Protein AF-A0A7K1TH30-F1 (afdb_monomer_lite)

Organism: NCBI:txid2682976

Foldseek 3Di:
DVVQQVPFQKKKWFQWPVRDIDIDTFDDPDPPPDDDPDSNVNSVVVVVVVCLVCVVGTQKMWMAGSPPRHTPWMDHPNDID

Structure (mmCIF, N/CA/C/O backbone):
data_AF-A0A7K1TH30-F1
#
_entry.id   AF-A0A7K1TH30-F1
#
loop_
_atom_site.group_PDB
_atom_site.id
_atom_site.type_symbol
_atom_site.label_atom_id
_atom_site.label_alt_id
_atom_site.label_comp_id
_atom_site.label_asym_id
_atom_site.label_entity_id
_atom_site.label_seq_id
_atom_site.pdbx_PDB_ins_code
_atom_site.Cartn_x
_atom_site.Cartn_y
_atom_site.Cartn_z
_atom_site.occupancy
_atom_site.B_iso_or_equiv
_atom_site.auth_seq_id
_atom_site.auth_comp_id
_atom_site.auth_asym_id
_atom_site.auth_atom_id
_atom_site.pdbx_PDB_model_num
ATOM 1 N N . MET A 1 1 ? -8.683 -8.147 -17.096 1.00 59.84 1 MET A N 1
ATOM 2 C CA . MET A 1 1 ? -8.355 -7.817 -15.686 1.00 59.84 1 MET A CA 1
ATOM 3 C C . MET A 1 1 ? -7.128 -8.586 -15.181 1.00 59.84 1 MET A C 1
ATOM 5 O O . MET A 1 1 ? -6.221 -7.947 -14.668 1.00 59.84 1 MET A O 1
ATOM 9 N N . GLN A 1 2 ? -7.035 -9.906 -15.398 1.00 63.72 2 GLN A N 1
ATOM 10 C CA . GLN A 1 2 ? -5.877 -10.728 -14.984 1.00 63.72 2 GLN A CA 1
ATOM 11 C C . GLN A 1 2 ? -4.521 -10.285 -15.570 1.00 63.72 2 GLN A C 1
ATOM 13 O O . GLN A 1 2 ? -3.540 -10.226 -14.839 1.00 63.72 2 GLN A O 1
ATOM 18 N N . GLN A 1 3 ? -4.463 -9.892 -16.848 1.00 67.81 3 GLN A N 1
ATOM 19 C CA . GLN A 1 3 ? -3.202 -9.476 -17.490 1.00 67.81 3 GLN A CA 1
ATOM 20 C C . GLN A 1 3 ? -2.570 -8.208 -16.888 1.00 67.81 3 GLN A C 1
ATOM 22 O O . GLN A 1 3 ? -1.363 -8.023 -16.986 1.00 67.81 3 GLN A O 1
ATOM 27 N N . PHE A 1 4 ? -3.369 -7.327 -16.279 1.00 74.19 4 PHE A N 1
ATOM 28 C CA . PHE A 1 4 ? 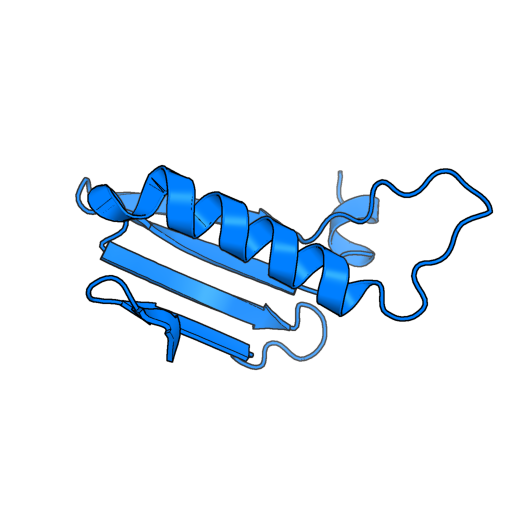-2.864 -6.125 -15.608 1.00 74.19 4 PHE A CA 1
ATOM 29 C C . PHE A 1 4 ? -2.229 -6.477 -14.259 1.00 74.19 4 PHE A C 1
ATOM 31 O O . PHE A 1 4 ? -1.142 -6.002 -13.956 1.00 74.19 4 PHE A O 1
ATOM 38 N N . ILE A 1 5 ? -2.885 -7.345 -13.486 1.00 78.25 5 ILE A N 1
ATOM 39 C CA . ILE A 1 5 ? -2.399 -7.785 -12.173 1.00 78.25 5 ILE A CA 1
ATOM 40 C C . ILE A 1 5 ? -1.070 -8.531 -12.322 1.00 78.25 5 ILE A C 1
ATOM 42 O O . ILE A 1 5 ? -0.151 -8.297 -11.550 1.00 78.25 5 ILE A O 1
ATOM 46 N N . ALA A 1 6 ? -0.942 -9.366 -13.357 1.00 78.62 6 ALA A N 1
ATOM 47 C CA . ALA A 1 6 ? 0.298 -10.085 -13.652 1.00 78.62 6 ALA A CA 1
ATOM 48 C C . ALA A 1 6 ? 1.489 -9.163 -13.982 1.00 78.62 6 ALA A C 1
ATOM 50 O O . ALA A 1 6 ? 2.633 -9.579 -13.844 1.00 78.62 6 ALA A O 1
ATOM 51 N N . LYS A 1 7 ? 1.225 -7.925 -14.423 1.00 83.06 7 LYS A N 1
ATOM 52 C CA . LYS A 1 7 ? 2.245 -6.918 -14.755 1.00 83.06 7 LYS A CA 1
ATOM 53 C C . LYS A 1 7 ? 2.510 -5.924 -13.619 1.00 83.06 7 LYS A C 1
ATOM 55 O O . LYS A 1 7 ? 3.348 -5.043 -13.787 1.00 83.06 7 LYS A O 1
ATOM 60 N N . ALA A 1 8 ? 1.763 -6.004 -12.518 1.00 89.19 8 ALA A N 1
ATOM 61 C CA . ALA A 1 8 ? 1.982 -5.150 -11.360 1.00 89.19 8 ALA A CA 1
ATOM 62 C C . ALA A 1 8 ? 3.217 -5.630 -10.595 1.00 89.19 8 ALA A C 1
ATOM 64 O O . ALA A 1 8 ? 3.353 -6.828 -10.356 1.00 89.19 8 ALA A O 1
ATOM 65 N N . HIS A 1 9 ? 4.064 -4.699 -10.162 1.00 92.31 9 HIS A N 1
ATOM 66 C CA . HIS A 1 9 ? 5.243 -5.009 -9.353 1.00 92.31 9 HIS A CA 1
ATOM 67 C C . HIS A 1 9 ? 4.906 -4.980 -7.865 1.00 92.31 9 HIS A C 1
ATOM 69 O O . HIS A 1 9 ? 5.534 -5.674 -7.071 1.00 92.31 9 HIS A O 1
ATOM 75 N N . THR A 1 10 ? 3.906 -4.187 -7.469 1.00 95.81 10 THR A N 1
ATOM 76 C CA . THR A 1 10 ? 3.500 -4.070 -6.068 1.00 95.81 10 THR A CA 1
ATOM 77 C C . THR A 1 10 ? 2.046 -4.431 -5.813 1.00 95.81 10 THR A C 1
ATOM 79 O O . THR A 1 10 ? 1.166 -4.257 -6.659 1.00 95.81 10 THR A O 1
ATOM 82 N N . LYS A 1 11 ? 1.776 -4.862 -4.582 1.00 96.88 11 LYS A N 1
ATOM 83 C CA . LYS A 1 11 ? 0.436 -5.110 -4.052 1.00 96.88 11 LYS A CA 1
ATOM 84 C C . LYS A 1 11 ? 0.273 -4.407 -2.718 1.00 96.88 11 LYS A C 1
ATOM 86 O O . LYS A 1 11 ? 1.053 -4.625 -1.800 1.00 96.88 11 LYS A O 1
ATOM 91 N N . LEU A 1 12 ? -0.766 -3.596 -2.592 1.00 97.94 12 LEU A N 1
ATOM 92 C CA . LEU A 1 12 ? -1.125 -2.916 -1.355 1.00 97.94 12 LEU A CA 1
ATOM 93 C C . LEU A 1 12 ? -2.394 -3.543 -0.777 1.00 97.94 12 LEU A C 1
ATOM 95 O O . LEU A 1 12 ? -3.443 -3.520 -1.418 1.00 97.94 12 LEU A O 1
ATOM 99 N N . LEU A 1 13 ? -2.309 -4.046 0.447 1.00 97.94 13 LEU A N 1
ATOM 100 C CA . LEU A 1 13 ? -3.446 -4.466 1.261 1.00 97.94 13 LEU A CA 1
ATOM 101 C C . LEU A 1 13 ? -3.740 -3.381 2.292 1.00 97.94 13 LEU A C 1
ATOM 103 O O . LEU A 1 13 ? -2.843 -2.956 3.011 1.00 97.94 13 LEU A O 1
ATOM 107 N N . VAL A 1 14 ? -4.985 -2.929 2.368 1.00 98.38 14 VAL A N 1
ATOM 108 C CA . VAL A 1 14 ? -5.406 -1.863 3.280 1.00 98.38 14 VAL A CA 1
ATOM 109 C C . VAL A 1 14 ? -6.530 -2.376 4.158 1.00 98.38 14 VAL A C 1
ATOM 111 O O . VAL A 1 14 ? -7.574 -2.779 3.650 1.00 98.38 14 VAL A O 1
ATOM 114 N N . TYR A 1 15 ? -6.303 -2.328 5.464 1.00 98.12 15 TYR A N 1
ATOM 115 C CA . TYR A 1 15 ? -7.273 -2.625 6.505 1.00 98.12 15 TYR A CA 1
ATOM 116 C C . TYR A 1 15 ? -7.741 -1.304 7.104 1.00 98.12 15 TYR A C 1
ATOM 118 O O . TYR A 1 15 ? -6.928 -0.523 7.607 1.00 98.12 15 TYR A O 1
ATOM 126 N N . TYR A 1 16 ? -9.040 -1.049 7.051 1.00 97.88 16 TYR A N 1
ATOM 127 C CA . TYR A 1 16 ? -9.643 0.173 7.574 1.00 97.88 16 TYR A CA 1
ATOM 128 C C . TYR A 1 16 ? -10.160 -0.035 9.000 1.00 97.88 16 TYR A C 1
ATOM 130 O O . TYR A 1 16 ? -10.336 -1.165 9.466 1.00 97.88 16 TYR A O 1
ATOM 138 N N . PHE A 1 17 ? -10.389 1.063 9.719 1.00 97.00 17 PHE A N 1
ATOM 139 C CA . PHE A 1 17 ? -10.955 1.011 11.072 1.00 97.00 17 PHE A CA 1
ATOM 140 C C . PHE A 1 17 ? -12.407 0.515 11.110 1.00 97.00 17 PHE A C 1
ATOM 142 O O . PHE A 1 17 ? -12.816 -0.048 12.120 1.00 97.00 17 PHE A O 1
ATOM 149 N N . ASP A 1 18 ? -13.152 0.659 10.013 1.00 96.25 18 ASP A N 1
ATOM 150 C CA . ASP A 1 18 ? -14.526 0.158 9.857 1.00 96.25 18 ASP A CA 1
ATOM 151 C C . ASP A 1 18 ? -14.603 -1.362 9.594 1.00 96.25 18 ASP A C 1
ATOM 153 O O . ASP A 1 18 ? -15.687 -1.908 9.407 1.00 96.25 18 ASP A O 1
ATOM 157 N N . GLY A 1 19 ? -13.458 -2.056 9.574 1.00 95.94 19 GLY A N 1
ATOM 158 C CA . GLY A 1 19 ? -13.366 -3.484 9.262 1.00 95.94 19 GLY A CA 1
ATOM 159 C C . GLY A 1 19 ? -13.277 -3.795 7.766 1.00 95.94 19 GLY A C 1
ATOM 160 O O . GLY A 1 19 ? -13.084 -4.954 7.398 1.00 95.94 19 GLY A O 1
ATOM 161 N N . GLY A 1 20 ? -13.358 -2.787 6.895 1.00 97.12 20 GLY A N 1
ATOM 162 C CA . GLY A 1 20 ? -13.178 -2.947 5.462 1.00 97.12 20 GLY A CA 1
ATOM 163 C C . GLY A 1 20 ? -11.760 -3.389 5.100 1.00 97.12 20 GLY A C 1
ATOM 164 O O . GLY A 1 20 ? -10.773 -3.003 5.734 1.00 97.12 20 GLY A O 1
ATOM 165 N N . VAL A 1 21 ? -11.652 -4.159 4.016 1.00 97.62 21 VAL A N 1
ATOM 166 C CA . VAL A 1 21 ? -10.368 -4.548 3.423 1.00 97.62 21 VAL A CA 1
ATOM 167 C C . VAL A 1 21 ? -10.383 -4.222 1.938 1.00 97.62 21 VAL A C 1
ATOM 169 O O . VAL A 1 21 ? -11.327 -4.560 1.225 1.00 97.62 21 VAL A O 1
ATOM 172 N N . ARG A 1 22 ? -9.331 -3.562 1.449 1.00 97.19 22 ARG A N 1
ATOM 173 C CA . ARG A 1 22 ? -9.134 -3.314 0.015 1.00 97.19 22 ARG A CA 1
ATOM 174 C C . ARG A 1 22 ? -7.757 -3.761 -0.428 1.00 97.19 22 ARG A C 1
ATOM 176 O O . ARG A 1 22 ? -6.778 -3.604 0.293 1.00 97.19 22 ARG A O 1
ATOM 183 N N . THR A 1 23 ? -7.697 -4.279 -1.649 1.00 96.38 23 THR A N 1
ATOM 184 C CA . THR A 1 23 ? -6.444 -4.623 -2.320 1.00 96.38 23 THR A CA 1
ATOM 185 C C . THR A 1 23 ? -6.270 -3.735 -3.540 1.00 96.38 23 THR A C 1
ATOM 187 O O . THR A 1 23 ? -7.191 -3.592 -4.343 1.00 96.38 23 THR A O 1
ATOM 190 N N . TRP A 1 24 ? -5.079 -3.170 -3.691 1.00 94.69 24 TRP A N 1
ATOM 191 C CA . TRP A 1 24 ? -4.671 -2.413 -4.865 1.00 94.69 24 TRP A CA 1
ATOM 192 C C . TRP A 1 24 ? -3.447 -3.067 -5.486 1.00 94.69 24 TRP A C 1
ATOM 194 O O . TRP A 1 24 ? -2.534 -3.474 -4.775 1.00 94.69 24 TRP A O 1
ATOM 204 N N . TYR A 1 25 ? -3.411 -3.112 -6.810 1.00 94.44 25 TYR A N 1
ATOM 205 C CA . TYR A 1 25 ? -2.242 -3.556 -7.558 1.00 94.44 25 TYR A CA 1
ATOM 206 C C . TYR A 1 25 ? -1.561 -2.347 -8.182 1.00 94.44 25 TYR A C 1
ATOM 208 O O . TYR A 1 25 ? -2.231 -1.408 -8.633 1.00 94.44 25 TYR A O 1
ATOM 216 N N . GLY A 1 26 ? -0.234 -2.368 -8.165 1.00 91.00 26 GLY A N 1
ATOM 217 C CA . GLY A 1 26 ? 0.606 -1.352 -8.760 1.00 91.00 26 GLY A CA 1
ATOM 218 C C . GLY A 1 26 ? 0.238 -1.153 -10.223 1.00 91.00 26 GLY A C 1
ATOM 219 O O . GLY A 1 26 ? -0.038 -2.094 -10.966 1.00 91.00 26 GLY A O 1
ATOM 220 N N . ARG A 1 27 ? 0.139 0.112 -10.626 1.00 83.50 27 ARG A N 1
ATOM 221 C CA . ARG A 1 27 ? -0.204 0.468 -11.998 1.00 83.50 27 ARG A CA 1
ATOM 222 C C . ARG A 1 27 ? 0.744 1.520 -12.517 1.00 83.50 27 ARG A C 1
ATOM 224 O O . ARG A 1 27 ? 0.701 2.672 -12.069 1.00 83.50 27 ARG A O 1
ATOM 231 N N . ASN A 1 28 ? 1.496 1.143 -13.538 1.00 74.00 28 ASN A N 1
ATOM 232 C CA . ASN A 1 28 ? 2.240 2.073 -14.358 1.00 74.00 28 ASN A CA 1
ATOM 233 C C . ASN A 1 28 ? 1.369 2.521 -15.549 1.00 74.00 28 ASN A C 1
ATOM 235 O O . ASN A 1 28 ? 1.078 1.737 -16.442 1.00 74.00 28 ASN A O 1
ATOM 239 N N . ASN A 1 29 ? 0.897 3.774 -15.527 1.00 66.94 29 ASN A N 1
ATOM 240 C CA . ASN A 1 29 ? 0.125 4.382 -16.630 1.00 66.94 29 ASN A CA 1
ATOM 241 C C . ASN A 1 29 ? 1.009 5.278 -17.499 1.00 66.94 29 ASN A C 1
ATOM 243 O O . ASN A 1 29 ? 0.550 6.317 -17.976 1.00 66.94 29 ASN A O 1
ATOM 247 N N . LEU A 1 30 ? 2.294 4.959 -17.625 1.00 66.00 30 LEU A N 1
ATOM 248 C CA . LEU A 1 30 ? 3.097 5.686 -18.589 1.00 66.00 30 LEU A CA 1
ATOM 249 C C . LEU A 1 30 ? 2.610 5.348 -20.008 1.00 66.00 30 LEU A C 1
ATOM 251 O O . LEU A 1 30 ? 2.266 4.191 -20.260 1.00 66.00 30 LEU A O 1
ATOM 255 N N . PRO A 1 31 ? 2.524 6.348 -20.906 1.00 63.25 31 PRO A N 1
ATOM 256 C CA . PRO A 1 31 ? 2.213 6.111 -22.311 1.00 63.25 31 PRO A CA 1
ATOM 257 C C . PRO A 1 31 ? 3.150 5.053 -22.898 1.00 63.25 31 PRO A C 1
ATOM 259 O O . PRO A 1 31 ? 4.326 5.004 -22.520 1.00 63.25 31 PRO A O 1
ATOM 262 N N . GLU A 1 32 ? 2.650 4.233 -23.826 1.00 57.22 32 GLU A N 1
ATOM 263 C CA . GLU A 1 32 ? 3.496 3.305 -24.583 1.00 57.22 32 GLU A CA 1
ATOM 264 C C . GLU A 1 32 ? 4.716 4.053 -25.146 1.00 57.22 32 GLU A C 1
ATOM 266 O O . GLU A 1 32 ? 4.593 5.137 -25.713 1.00 57.22 32 GLU A O 1
ATOM 271 N N . GLY A 1 33 ? 5.913 3.513 -24.901 1.00 58.06 33 GLY A N 1
ATOM 272 C CA . GLY A 1 33 ? 7.185 4.133 -25.289 1.00 58.06 33 GLY A CA 1
ATOM 273 C C . GLY A 1 33 ? 7.871 4.984 -24.212 1.00 58.06 33 GLY A C 1
ATOM 274 O O . GLY A 1 33 ? 9.032 5.346 -24.389 1.00 58.06 33 GLY A O 1
ATOM 275 N N . ARG A 1 34 ? 7.230 5.262 -23.066 1.00 62.12 34 ARG A N 1
ATOM 276 C CA . ARG A 1 34 ? 7.908 5.816 -21.878 1.00 62.12 34 ARG A CA 1
ATOM 277 C C . ARG A 1 34 ? 7.981 4.766 -20.778 1.00 62.12 34 ARG A C 1
ATOM 279 O O . ARG A 1 34 ? 7.062 4.621 -19.982 1.00 62.12 34 ARG A O 1
ATOM 286 N N . LEU A 1 35 ? 9.094 4.047 -20.699 1.00 60.75 35 LEU A N 1
ATOM 287 C CA . LEU A 1 35 ? 9.394 3.232 -19.525 1.00 60.75 35 LEU A CA 1
ATOM 288 C C . LEU A 1 35 ? 9.956 4.154 -18.439 1.00 60.75 35 LEU A C 1
ATOM 290 O O . LEU A 1 35 ? 10.899 4.906 -18.680 1.00 60.75 35 LEU A O 1
ATOM 294 N N . ALA A 1 36 ? 9.363 4.125 -17.244 1.00 67.44 36 ALA A N 1
ATOM 295 C CA . ALA A 1 36 ? 10.063 4.645 -16.076 1.00 67.44 36 ALA A CA 1
ATOM 296 C C . ALA A 1 36 ? 11.369 3.863 -15.950 1.00 67.44 36 ALA A C 1
ATOM 298 O O . ALA A 1 36 ? 11.348 2.645 -16.114 1.00 67.44 36 ALA A O 1
ATOM 299 N N . ALA A 1 37 ? 12.465 4.546 -15.616 1.00 74.50 37 ALA A N 1
ATOM 300 C CA . ALA A 1 37 ? 13.714 3.869 -15.273 1.00 74.50 37 ALA A CA 1
ATOM 301 C C . ALA A 1 37 ? 13.497 2.835 -14.151 1.00 74.50 37 ALA A C 1
ATOM 303 O O . ALA A 1 37 ? 14.111 1.776 -14.165 1.00 74.50 37 ALA A O 1
ATOM 304 N N . ASP A 1 38 ? 12.557 3.120 -13.239 1.00 85.31 38 ASP A N 1
ATOM 305 C CA . ASP A 1 38 ? 12.073 2.186 -12.225 1.00 85.31 38 ASP A CA 1
ATOM 306 C C . ASP A 1 38 ? 10.527 2.209 -12.147 1.00 85.31 38 ASP A C 1
ATOM 308 O O . ASP A 1 38 ? 9.931 3.089 -11.507 1.00 85.31 38 ASP A O 1
ATOM 312 N N . PRO A 1 39 ? 9.840 1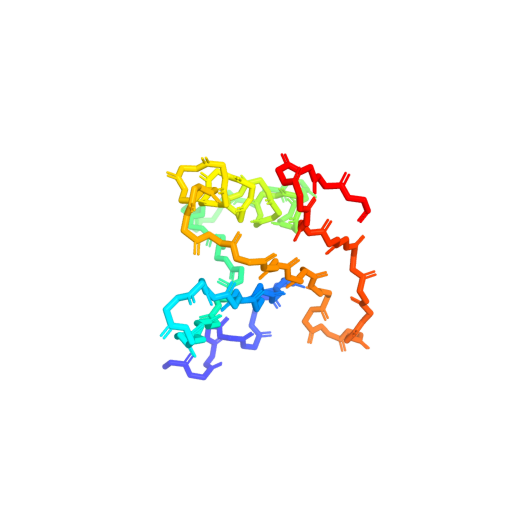.265 -12.819 1.00 84.69 39 PRO A N 1
ATOM 313 C CA . PRO A 1 39 ? 8.388 1.114 -12.747 1.00 84.69 39 PRO A CA 1
ATOM 314 C C . PRO A 1 39 ? 7.869 0.854 -11.328 1.00 84.69 39 PRO A C 1
ATOM 316 O O . PRO A 1 39 ? 6.821 1.387 -10.955 1.00 84.69 39 PRO A O 1
ATOM 319 N N . ARG A 1 40 ? 8.610 0.088 -10.517 1.00 88.69 40 ARG A N 1
ATOM 320 C CA . ARG A 1 40 ? 8.222 -0.278 -9.151 1.00 88.69 40 ARG A CA 1
ATOM 321 C C . ARG A 1 40 ? 8.215 0.954 -8.251 1.00 88.69 40 ARG A C 1
ATOM 323 O O . ARG A 1 40 ? 7.235 1.175 -7.540 1.00 88.69 40 ARG A O 1
ATOM 330 N N . ALA A 1 41 ? 9.224 1.819 -8.337 1.00 89.69 41 ALA A N 1
ATOM 331 C CA . ALA A 1 41 ? 9.250 3.076 -7.582 1.00 89.69 41 ALA A CA 1
ATOM 332 C C . ALA A 1 41 ? 8.036 3.979 -7.883 1.00 89.69 41 ALA A C 1
ATOM 334 O O . ALA A 1 41 ? 7.479 4.616 -6.981 1.00 89.69 41 ALA A O 1
ATOM 335 N N . VAL A 1 42 ? 7.575 4.016 -9.139 1.00 89.88 42 VAL A N 1
ATOM 336 C CA . VAL A 1 42 ? 6.370 4.772 -9.526 1.00 89.88 42 VAL A CA 1
ATOM 337 C C . VAL A 1 42 ? 5.113 4.197 -8.871 1.00 89.88 42 VAL A C 1
ATOM 339 O O . VAL A 1 42 ? 4.263 4.959 -8.399 1.00 89.88 42 VAL A O 1
ATOM 342 N N . GLU A 1 43 ? 4.981 2.873 -8.828 1.00 92.38 43 GLU A N 1
ATOM 343 C CA . GLU A 1 43 ? 3.852 2.189 -8.190 1.00 92.38 43 GLU A CA 1
ATOM 344 C C . GLU A 1 43 ? 3.838 2.424 -6.673 1.00 92.38 43 GLU A C 1
ATOM 346 O O . GLU A 1 43 ? 2.815 2.844 -6.124 1.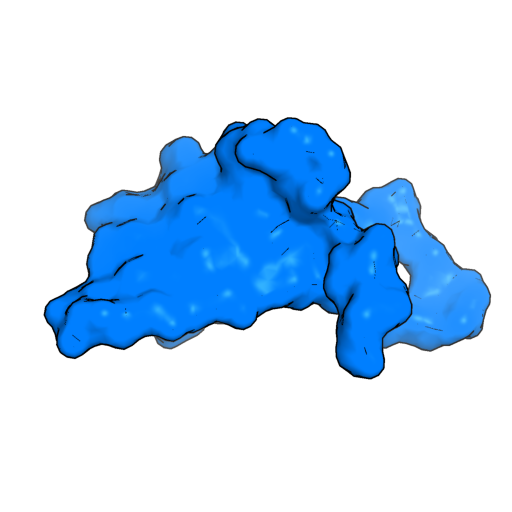00 92.38 43 GLU A O 1
ATOM 351 N N . ILE A 1 44 ? 4.995 2.286 -6.019 1.00 93.75 44 ILE A N 1
ATOM 352 C CA . ILE A 1 44 ? 5.197 2.578 -4.592 1.00 93.75 44 ILE A CA 1
ATOM 353 C C . ILE A 1 44 ? 4.753 4.010 -4.267 1.00 93.75 44 ILE A C 1
ATOM 355 O O . ILE A 1 44 ? 3.933 4.216 -3.369 1.00 93.75 44 ILE A O 1
ATOM 359 N N . LYS A 1 45 ? 5.194 5.003 -5.051 1.00 92.88 45 LYS A N 1
ATOM 360 C CA . LYS A 1 45 ? 4.824 6.416 -4.860 1.00 92.88 45 LYS A CA 1
ATOM 361 C C . LYS A 1 45 ? 3.320 6.672 -5.023 1.00 92.88 45 LYS A C 1
ATOM 363 O O . LYS A 1 45 ? 2.759 7.580 -4.404 1.00 92.88 45 LYS A O 1
ATOM 368 N N . ARG A 1 46 ? 2.637 5.901 -5.873 1.00 92.88 46 ARG A N 1
ATOM 369 C CA . ARG A 1 46 ? 1.175 5.987 -6.029 1.00 92.88 46 ARG A CA 1
ATOM 370 C C . ARG A 1 46 ? 0.455 5.414 -4.815 1.00 92.88 46 ARG A C 1
ATOM 372 O O . ARG A 1 46 ? -0.493 6.038 -4.340 1.00 92.88 46 ARG A O 1
ATOM 379 N N . HIS A 1 47 ? 0.920 4.279 -4.299 1.00 95.50 47 HIS A N 1
ATOM 380 C CA . HIS A 1 47 ? 0.414 3.713 -3.051 1.00 95.50 47 HIS A CA 1
ATOM 381 C C . HIS A 1 47 ? 0.647 4.662 -1.871 1.00 95.50 47 HIS A C 1
ATOM 383 O O . HIS A 1 47 ? -0.280 4.883 -1.100 1.00 95.50 47 HIS A O 1
ATOM 389 N N . ASP A 1 48 ? 1.813 5.311 -1.794 1.00 95.12 48 ASP A N 1
ATOM 390 C CA . ASP A 1 48 ? 2.091 6.355 -0.798 1.00 95.12 48 ASP A CA 1
ATOM 391 C C . ASP A 1 48 ? 1.070 7.474 -0.827 1.00 95.12 48 ASP A C 1
ATOM 393 O O . ASP A 1 48 ? 0.484 7.820 0.194 1.00 95.12 48 ASP A O 1
ATOM 397 N N . ARG A 1 49 ? 0.824 8.029 -2.016 1.00 95.56 49 ARG A N 1
ATOM 398 C CA . ARG A 1 49 ? -0.148 9.107 -2.182 1.00 95.56 49 ARG A CA 1
ATOM 399 C C . ARG A 1 49 ? -1.547 8.671 -1.759 1.00 95.56 49 ARG A C 1
ATOM 401 O O . ARG A 1 49 ? -2.271 9.461 -1.156 1.00 95.56 49 ARG A O 1
ATOM 408 N N . TYR A 1 50 ? -1.932 7.443 -2.101 1.00 95.62 50 TYR A N 1
ATOM 409 C CA . TYR A 1 50 ? -3.212 6.885 -1.693 1.00 95.62 50 TYR A CA 1
ATOM 410 C C . TYR A 1 50 ? -3.311 6.798 -0.167 1.00 95.62 50 TYR A C 1
ATOM 412 O O . TYR A 1 50 ? -4.226 7.380 0.413 1.00 95.62 50 TYR A O 1
ATOM 420 N N . VAL A 1 51 ? -2.337 6.146 0.472 1.00 97.31 51 VAL A N 1
ATOM 421 C CA . VAL A 1 51 ? -2.309 5.948 1.925 1.00 97.31 51 VAL A CA 1
ATOM 422 C C . VAL A 1 51 ? -2.259 7.279 2.660 1.00 97.31 51 VAL A C 1
ATOM 424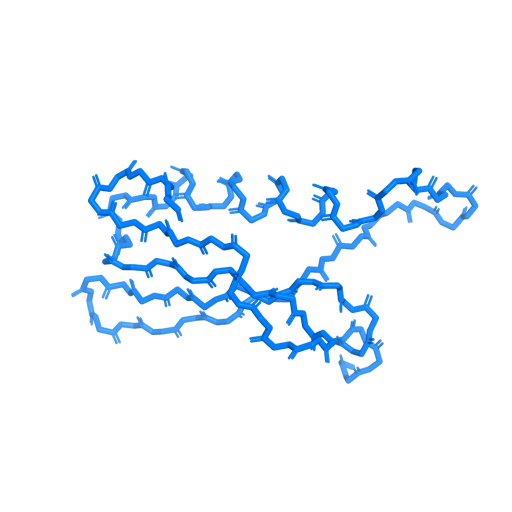 O O . VAL A 1 51 ? -3.038 7.462 3.582 1.00 97.31 51 VAL A O 1
ATOM 427 N N . ALA A 1 52 ? -1.448 8.243 2.220 1.00 96.56 52 ALA A N 1
ATOM 428 C CA . ALA A 1 52 ? -1.398 9.573 2.823 1.00 96.56 52 ALA A CA 1
ATOM 429 C C . ALA A 1 52 ? -2.757 10.293 2.759 1.00 96.56 52 ALA A C 1
ATOM 431 O O . ALA A 1 52 ? -3.190 10.890 3.742 1.00 96.56 52 ALA A O 1
ATOM 432 N N . LYS A 1 53 ? -3.470 10.201 1.626 1.00 96.88 53 LYS A N 1
ATOM 433 C CA . LYS A 1 53 ? -4.794 10.824 1.454 1.00 96.88 53 LYS A CA 1
ATOM 434 C C . LYS A 1 53 ? -5.867 10.182 2.336 1.00 96.88 53 LYS A C 1
ATOM 436 O O . LYS A 1 53 ? -6.791 10.868 2.762 1.00 96.88 53 LYS A O 1
ATOM 441 N N . THR A 1 54 ? -5.781 8.875 2.571 1.00 95.94 54 THR A N 1
ATOM 442 C CA . THR A 1 54 ? -6.782 8.120 3.341 1.00 95.94 54 THR A CA 1
ATOM 443 C C . THR A 1 54 ? -6.284 7.696 4.720 1.00 95.94 54 THR A C 1
ATOM 445 O O . THR A 1 54 ? -6.935 6.892 5.374 1.00 95.94 54 THR A O 1
ATOM 448 N N . ALA A 1 55 ? -5.150 8.224 5.182 1.00 96.75 55 ALA A N 1
ATOM 449 C CA . ALA A 1 55 ? -4.502 7.819 6.427 1.00 96.75 55 ALA A CA 1
ATOM 450 C C . ALA A 1 55 ? -5.444 7.804 7.646 1.00 96.75 55 ALA A C 1
ATOM 452 O O . ALA A 1 55 ? -5.383 6.829 8.394 1.00 96.75 55 ALA A O 1
ATOM 453 N N . PRO A 1 56 ? -6.363 8.781 7.831 1.00 96.88 56 PRO A N 1
ATOM 454 C CA . PRO A 1 56 ? -7.264 8.787 8.985 1.00 96.88 56 PRO A CA 1
ATOM 455 C C . PRO A 1 56 ? -8.201 7.576 9.074 1.00 96.88 56 PRO A C 1
ATOM 457 O O . PRO A 1 56 ? -8.655 7.242 10.162 1.00 96.88 56 PRO A O 1
ATOM 460 N N . SER A 1 57 ? -8.508 6.914 7.952 1.00 96.75 57 SER A N 1
ATOM 461 C CA . SER A 1 57 ? -9.384 5.736 7.936 1.00 96.75 57 SER A CA 1
ATOM 462 C C . SER A 1 57 ? -8.625 4.408 7.945 1.00 96.75 57 SER A C 1
ATOM 464 O O . SER A 1 57 ? -9.243 3.354 8.110 1.00 96.75 57 SER A O 1
ATOM 466 N N . ILE A 1 58 ? -7.300 4.432 7.779 1.00 98.00 58 ILE A N 1
ATOM 467 C CA . ILE A 1 58 ? -6.470 3.231 7.679 1.00 98.00 58 ILE A CA 1
ATOM 468 C C . ILE A 1 58 ? -6.026 2.782 9.070 1.00 98.00 58 ILE A C 1
ATOM 470 O O . ILE A 1 58 ? -5.299 3.487 9.764 1.00 98.00 58 ILE A O 1
ATOM 474 N N . LYS A 1 59 ? -6.378 1.546 9.425 1.00 97.81 59 LYS A N 1
ATOM 475 C CA . LYS A 1 59 ? -5.849 0.854 10.603 1.00 97.81 59 LYS A CA 1
ATOM 476 C C . LYS A 1 59 ? -4.432 0.344 10.343 1.00 97.81 59 LYS A C 1
ATOM 478 O O . LYS A 1 59 ? -3.534 0.555 11.156 1.00 97.81 59 LYS A O 1
ATOM 483 N N . VAL A 1 60 ? -4.242 -0.342 9.215 1.00 98.06 60 VAL A N 1
ATOM 484 C CA . VAL A 1 60 ? -2.947 -0.855 8.741 1.00 98.06 60 VAL A CA 1
ATOM 485 C C . VAL A 1 60 ? -2.955 -0.877 7.212 1.00 98.06 60 VAL A C 1
ATOM 487 O O . VAL A 1 60 ? -3.949 -1.289 6.617 1.00 98.06 60 VAL A O 1
ATOM 490 N N . ALA A 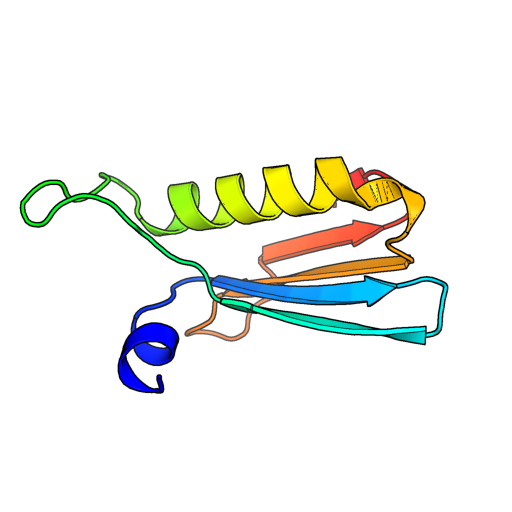1 61 ? -1.849 -0.505 6.568 1.00 98.38 61 ALA A N 1
ATOM 491 C CA . ALA A 1 61 ? -1.609 -0.855 5.169 1.00 98.38 61 ALA A CA 1
ATOM 492 C C . ALA A 1 61 ? -0.310 -1.653 5.022 1.00 98.38 61 ALA A C 1
ATOM 494 O O . ALA A 1 61 ? 0.681 -1.355 5.679 1.00 98.38 61 ALA A O 1
ATOM 495 N N . LEU A 1 62 ? -0.316 -2.669 4.170 1.00 98.31 62 LEU A N 1
ATOM 496 C CA . LEU A 1 62 ? 0.810 -3.563 3.928 1.00 98.31 62 LEU A CA 1
ATOM 497 C C . LEU A 1 62 ? 1.143 -3.510 2.445 1.00 98.31 62 LEU A C 1
ATOM 499 O O . LEU A 1 62 ? 0.277 -3.774 1.607 1.00 98.31 62 LEU A O 1
ATOM 503 N N . LEU A 1 63 ? 2.373 -3.124 2.126 1.00 98.06 63 LEU A N 1
ATOM 504 C CA . LEU A 1 63 ? 2.865 -3.0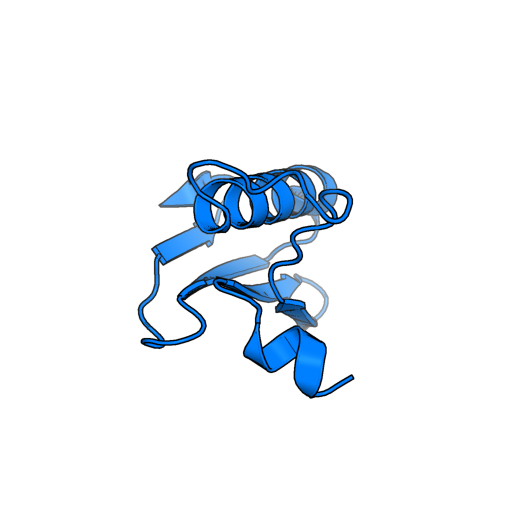49 0.761 1.00 98.06 63 LEU A CA 1
ATOM 505 C C . LEU A 1 63 ? 3.812 -4.216 0.516 1.00 98.06 63 LEU A C 1
ATOM 507 O O . LEU A 1 63 ? 4.809 -4.353 1.216 1.00 98.06 63 LEU A O 1
ATOM 511 N N . TYR A 1 64 ? 3.508 -5.012 -0.498 1.00 97.62 64 TYR A N 1
ATOM 512 C CA . TYR A 1 64 ? 4.259 -6.197 -0.884 1.00 97.62 64 TYR A CA 1
ATOM 513 C C . TYR A 1 64 ? 4.822 -6.060 -2.290 1.00 97.62 64 TYR A C 1
ATOM 515 O O . TYR A 1 64 ? 4.244 -5.368 -3.137 1.00 97.62 64 TYR A O 1
ATOM 523 N N . ASP A 1 65 ? 5.911 -6.775 -2.540 1.00 95.31 65 ASP A N 1
ATOM 524 C CA . ASP A 1 65 ? 6.311 -7.147 -3.887 1.00 95.31 65 ASP A CA 1
ATOM 525 C C . ASP A 1 65 ? 5.331 -8.209 -4.404 1.00 95.31 65 ASP A C 1
ATOM 527 O O . ASP A 1 65 ? 5.049 -9.206 -3.738 1.00 95.31 65 ASP A O 1
ATOM 531 N N . GLN A 1 66 ? 4.742 -7.964 -5.571 1.00 93.75 66 GLN A N 1
ATOM 532 C CA . GLN A 1 66 ? 3.708 -8.825 -6.143 1.00 93.75 66 GLN A CA 1
ATOM 533 C C . GLN A 1 66 ? 4.279 -10.150 -6.669 1.00 93.75 66 GLN A C 1
ATOM 535 O O . GLN A 1 66 ? 3.531 -11.125 -6.766 1.00 93.75 66 GLN A O 1
ATOM 540 N N . HIS A 1 67 ? 5.565 -10.194 -7.025 1.00 91.12 67 HIS A N 1
ATOM 541 C CA . HIS A 1 67 ? 6.205 -11.369 -7.607 1.00 91.12 67 HIS A CA 1
ATOM 542 C C . HIS A 1 67 ? 6.824 -12.266 -6.538 1.00 91.12 67 HIS A C 1
ATOM 544 O O . HIS A 1 67 ? 6.655 -13.482 -6.604 1.00 91.12 67 HIS A O 1
ATOM 550 N N . THR A 1 68 ? 7.511 -11.683 -5.553 1.00 94.06 68 THR A N 1
ATOM 551 C CA . THR A 1 68 ? 8.165 -12.450 -4.479 1.00 94.06 68 THR A CA 1
ATOM 552 C C . THR A 1 68 ? 7.256 -12.670 -3.273 1.00 94.06 68 THR A C 1
ATOM 554 O O . THR A 1 68 ? 7.451 -13.620 -2.519 1.00 94.06 68 THR A O 1
ATOM 557 N N . GLY A 1 69 ? 6.242 -11.819 -3.086 1.00 94.19 69 GLY A N 1
ATOM 558 C CA . GLY A 1 69 ? 5.383 -11.831 -1.901 1.00 94.19 69 GLY A CA 1
ATOM 559 C C . GLY A 1 69 ? 6.032 -11.212 -0.661 1.00 94.19 69 GLY A C 1
ATOM 560 O O . GLY A 1 69 ? 5.423 -11.223 0.408 1.00 94.19 69 GLY A O 1
ATOM 561 N N . GLU A 1 70 ? 7.240 -10.661 -0.780 1.00 96.44 70 GLU A N 1
ATOM 562 C CA . GLU A 1 70 ? 7.950 -10.037 0.334 1.00 96.44 70 GLU A CA 1
ATOM 563 C C . GLU A 1 70 ? 7.298 -8.716 0.747 1.00 96.44 70 GLU A C 1
ATOM 565 O O . GLU A 1 70 ? 6.878 -7.914 -0.093 1.00 96.44 70 GLU A O 1
ATOM 570 N N . GLU A 1 71 ? 7.214 -8.476 2.057 1.00 97.00 71 GLU A N 1
ATOM 571 C CA . GLU A 1 71 ? 6.758 -7.192 2.590 1.00 97.00 71 GLU A CA 1
ATOM 572 C C . GLU A 1 71 ? 7.823 -6.132 2.302 1.00 97.00 71 GLU A C 1
ATOM 574 O O . GLU A 1 71 ? 8.961 -6.235 2.746 1.00 97.00 71 GLU A O 1
ATOM 579 N N . ILE A 1 72 ? 7.444 -5.105 1.547 1.00 95.75 72 ILE A N 1
ATOM 580 C CA . ILE A 1 72 ? 8.301 -3.957 1.247 1.00 95.75 72 ILE A CA 1
ATOM 581 C C . ILE A 1 72 ? 8.286 -2.990 2.428 1.00 95.75 72 ILE A C 1
ATOM 583 O O . ILE A 1 72 ? 9.331 -2.473 2.806 1.00 95.75 72 ILE A O 1
ATOM 587 N N . ARG A 1 73 ? 7.089 -2.693 2.953 1.00 96.38 73 ARG A N 1
ATOM 588 C CA . ARG A 1 73 ? 6.878 -1.810 4.110 1.00 96.38 73 ARG A CA 1
ATOM 589 C C . ARG A 1 73 ? 5.437 -1.856 4.605 1.00 96.38 73 ARG A C 1
ATOM 591 O O . ARG A 1 73 ? 4.514 -2.267 3.891 1.00 96.38 73 ARG A O 1
ATOM 598 N N . ARG A 1 74 ? 5.226 -1.298 5.790 1.00 97.88 74 ARG A N 1
ATOM 599 C CA . ARG A 1 74 ? 3.951 -1.261 6.502 1.00 97.88 74 ARG A CA 1
ATOM 600 C C . ARG A 1 74 ? 3.606 0.145 6.956 1.00 97.88 74 ARG A C 1
ATOM 602 O O . ARG A 1 74 ? 4.429 0.839 7.529 1.00 97.88 74 ARG A O 1
ATOM 609 N N . PHE A 1 75 ? 2.363 0.553 6.740 1.00 98.25 75 PHE A N 1
ATOM 610 C CA . PHE A 1 75 ? 1.801 1.772 7.301 1.00 98.25 75 PHE A CA 1
ATOM 611 C C . PHE A 1 75 ? 0.983 1.432 8.540 1.00 98.25 75 PHE A C 1
ATOM 613 O O . PHE A 1 75 ? 0.007 0.680 8.455 1.00 98.25 75 PHE A O 1
ATOM 620 N N . LYS A 1 76 ? 1.356 1.990 9.688 1.00 97.00 76 LYS A N 1
ATOM 621 C CA . LYS A 1 76 ? 0.627 1.834 10.950 1.00 97.00 76 LYS A CA 1
ATOM 622 C C . LYS A 1 76 ? 0.873 3.055 11.829 1.00 97.00 76 LYS A C 1
ATOM 624 O O . LYS A 1 76 ? 1.951 3.635 11.794 1.00 97.00 76 LYS A O 1
ATOM 629 N N . ASN A 1 77 ? -0.123 3.447 12.624 1.00 94.12 77 ASN A N 1
ATOM 630 C CA . ASN A 1 77 ? -0.033 4.605 13.525 1.00 94.12 77 ASN A CA 1
ATOM 631 C C . ASN A 1 77 ? 0.385 5.906 12.807 1.00 94.12 77 ASN A C 1
ATOM 633 O O . ASN A 1 77 ? 1.110 6.723 13.365 1.00 94.12 77 ASN A O 1
ATOM 637 N N . GLY A 1 78 ? -0.045 6.088 11.555 1.00 91.31 78 GLY A N 1
ATOM 638 C CA . GLY A 1 78 ? 0.236 7.301 10.785 1.00 91.31 78 GLY A CA 1
ATOM 639 C C . GLY A 1 78 ? 1.610 7.354 10.110 1.00 91.31 78 GLY A C 1
ATOM 640 O O . GLY A 1 78 ? 1.894 8.345 9.444 1.00 91.31 78 GLY A O 1
ATOM 641 N N . THR A 1 79 ? 2.446 6.318 10.233 1.00 95.38 79 THR A N 1
ATOM 642 C CA . THR A 1 79 ? 3.788 6.295 9.633 1.00 95.38 79 THR A CA 1
ATOM 643 C C . THR A 1 79 ? 4.061 5.015 8.850 1.00 95.38 79 THR A C 1
ATOM 645 O O . THR A 1 79 ? 3.450 3.976 9.107 1.00 95.38 79 THR A O 1
ATOM 648 N N . TRP A 1 80 ? 4.992 5.102 7.899 1.00 94.81 80 TRP A N 1
ATOM 649 C CA . TRP A 1 80 ? 5.574 3.947 7.222 1.00 94.81 80 TRP A CA 1
ATOM 650 C C . TRP A 1 80 ? 6.779 3.418 8.008 1.00 94.81 80 TRP A C 1
ATOM 652 O O . TRP A 1 80 ? 7.579 4.209 8.509 1.00 94.81 80 TRP A O 1
ATOM 662 N N . SER A 1 81 ? 6.903 2.095 8.080 1.00 92.94 81 SER A N 1
ATOM 663 C CA . SER A 1 81 ? 8.015 1.343 8.672 1.00 92.94 81 SER A CA 1
ATOM 664 C C . SER A 1 81 ? 8.399 0.163 7.797 1.00 92.94 81 SER A C 1
ATOM 666 O O . SER A 1 81 ? 7.451 -0.445 7.239 1.00 92.94 81 SER A O 1
#

pLDDT: mean 89.29, std 11.9, range [57.22, 98.38]

Secondary structure (DSSP, 8-state):
-HHHHTT-SEEEEEEETTS-EEEEE----PPTT---S-HHHHHHHHHHHHHHHHGGGEEEEEEEETTT--EEEEEETTEE-

Radius of gyration: 12.98 Å; chains: 1; bounding box: 28×23×39 Å

Sequence (81 aa):
MQQFIAKAHTKLLVYYFDGGVRTWYGRNNLPEGRLAADPRAVEIKRHDRYVAKTAPSIKVALLYDQHTGEEIRRFKNGTWS